Protein AF-A7I1R5-F1 (afdb_monomer_lite)

Structure (mmCIF, N/CA/C/O backbone):
data_AF-A7I1R5-F1
#
_entry.id   AF-A7I1R5-F1
#
loop_
_atom_site.group_PDB
_atom_site.id
_atom_site.type_symbol
_atom_site.label_atom_id
_atom_site.label_alt_id
_atom_site.label_comp_id
_atom_site.label_asym_id
_atom_site.label_entity_id
_atom_site.label_seq_id
_atom_site.pdbx_PDB_ins_code
_atom_site.Cartn_x
_atom_site.Cartn_y
_atom_site.Cartn_z
_atom_site.occupancy
_atom_site.B_iso_or_equiv
_atom_site.auth_seq_id
_atom_site.auth_comp_id
_atom_site.auth_asym_id
_atom_site.auth_atom_id
_atom_site.pdbx_PDB_model_num
ATOM 1 N N . MET A 1 1 ? 27.230 15.787 -25.185 1.00 30.83 1 MET A N 1
ATOM 2 C CA . MET A 1 1 ? 28.025 16.548 -24.200 1.00 30.83 1 MET A CA 1
ATOM 3 C C . MET A 1 1 ? 27.087 16.974 -23.086 1.00 30.83 1 MET A C 1
ATOM 5 O O . MET A 1 1 ? 26.040 17.536 -23.373 1.00 30.83 1 MET A O 1
ATOM 9 N N . VAL A 1 2 ? 27.438 16.571 -21.867 1.00 33.09 2 VAL A N 1
ATOM 10 C CA . VAL A 1 2 ? 26.752 16.767 -20.575 1.00 33.09 2 VAL A CA 1
ATOM 11 C C . VAL A 1 2 ? 26.495 18.274 -20.357 1.00 33.09 2 VAL A C 1
ATOM 13 O O . VAL A 1 2 ? 27.315 19.066 -20.815 1.00 33.09 2 VAL A O 1
ATOM 16 N N . ILE A 1 3 ? 25.383 18.725 -19.749 1.00 32.81 3 ILE A N 1
ATOM 17 C CA . ILE A 1 3 ? 25.363 19.222 -18.352 1.00 32.81 3 ILE A CA 1
ATOM 18 C C . ILE A 1 3 ? 23.961 19.737 -17.922 1.00 32.81 3 ILE A C 1
ATOM 20 O O . ILE A 1 3 ? 23.413 20.661 -18.510 1.00 32.81 3 ILE A O 1
ATOM 24 N N . ILE A 1 4 ? 23.476 19.131 -16.826 1.00 30.17 4 ILE A N 1
ATOM 25 C CA . ILE A 1 4 ? 22.860 19.715 -15.613 1.00 30.17 4 ILE A CA 1
ATOM 26 C C . ILE A 1 4 ? 21.403 20.233 -15.643 1.00 30.17 4 ILE A C 1
ATOM 28 O O . ILE A 1 4 ? 21.095 21.354 -16.033 1.00 30.17 4 ILE A O 1
ATOM 32 N N . ILE A 1 5 ? 20.534 19.393 -15.063 1.00 41.09 5 ILE A N 1
ATOM 33 C CA . ILE A 1 5 ? 19.677 19.644 -13.885 1.00 41.09 5 ILE A CA 1
ATOM 34 C C . ILE A 1 5 ? 19.159 21.086 -13.716 1.00 41.09 5 ILE A C 1
ATOM 36 O O . ILE A 1 5 ? 19.849 21.970 -13.211 1.00 41.09 5 ILE A O 1
ATOM 40 N N . LYS A 1 6 ? 17.853 21.264 -13.942 1.00 30.58 6 LYS A N 1
ATOM 41 C CA . LYS A 1 6 ? 17.041 22.212 -13.168 1.00 30.58 6 LYS A CA 1
ATOM 42 C C . LYS A 1 6 ? 15.898 21.467 -12.487 1.00 30.58 6 LYS A C 1
ATOM 44 O O . LYS A 1 6 ? 14.926 21.054 -13.111 1.00 30.58 6 LYS A O 1
ATOM 49 N N . PHE A 1 7 ? 16.073 21.304 -11.182 1.00 38.50 7 PHE A N 1
ATOM 50 C CA . PHE A 1 7 ? 15.057 20.940 -10.206 1.00 38.50 7 PHE A CA 1
ATOM 51 C C . PHE A 1 7 ? 13.872 21.931 -10.220 1.00 38.50 7 PHE A C 1
ATOM 53 O O . PHE A 1 7 ? 14.053 23.124 -10.450 1.00 38.50 7 PHE A O 1
ATOM 60 N N . PHE A 1 8 ? 12.692 21.415 -9.855 1.00 46.53 8 PHE A N 1
ATOM 61 C CA . PHE A 1 8 ? 11.503 22.129 -9.358 1.00 46.53 8 PHE A CA 1
ATOM 62 C C . PHE A 1 8 ? 10.766 23.118 -10.285 1.00 46.53 8 PHE A C 1
ATOM 64 O O . PHE A 1 8 ? 11.093 24.299 -10.350 1.00 46.53 8 PHE A O 1
ATOM 71 N N . LYS A 1 9 ? 9.609 22.683 -10.815 1.00 35.28 9 LYS A N 1
ATOM 72 C CA . LYS A 1 9 ? 8.301 23.335 -10.566 1.00 35.28 9 LYS A CA 1
ATOM 73 C C . LYS A 1 9 ? 7.141 22.557 -11.212 1.00 35.28 9 LYS A C 1
ATOM 75 O O . LYS A 1 9 ? 7.091 22.405 -12.422 1.00 35.28 9 LYS A O 1
ATOM 80 N N . LYS A 1 10 ? 6.212 22.113 -10.356 1.00 40.19 10 LYS A N 1
ATOM 81 C CA . LYS A 1 10 ? 4.745 22.218 -10.493 1.00 40.19 10 LYS A CA 1
ATOM 82 C C . LYS A 1 10 ? 4.154 21.885 -11.882 1.00 40.19 10 LYS A C 1
ATOM 84 O O . LYS A 1 10 ? 4.150 22.743 -12.752 1.00 40.19 10 LYS A O 1
ATOM 89 N N . GLY A 1 11 ? 3.580 20.682 -12.041 1.00 36.97 11 GLY A N 1
ATOM 90 C CA . GLY A 1 11 ? 2.575 20.424 -13.095 1.00 36.97 11 GLY A CA 1
ATOM 91 C C . GLY A 1 11 ? 2.621 19.092 -13.862 1.00 36.97 11 GLY A C 1
ATOM 92 O O . GLY A 1 11 ? 1.673 18.805 -14.571 1.00 36.97 11 GLY A O 1
ATOM 93 N N . ARG A 1 12 ? 3.659 18.252 -13.727 1.00 36.28 12 ARG A N 1
ATOM 94 C CA . ARG A 1 12 ? 3.909 17.128 -14.666 1.00 36.28 12 ARG A CA 1
ATOM 95 C C . ARG A 1 12 ? 3.345 15.739 -14.318 1.00 36.28 12 ARG A C 1
ATOM 97 O O . ARG A 1 12 ? 3.674 14.790 -15.015 1.00 36.28 12 ARG A O 1
ATOM 104 N N . LYS A 1 13 ? 2.537 15.558 -13.266 1.00 40.69 13 LYS A N 1
ATOM 105 C CA . LYS A 1 13 ? 2.045 14.197 -12.941 1.00 40.69 13 LYS A CA 1
ATOM 106 C C . LYS A 1 13 ? 1.060 13.644 -13.985 1.00 40.69 13 LYS A C 1
ATOM 108 O O . LYS A 1 13 ? 1.050 12.444 -14.204 1.00 40.69 13 LYS A O 1
ATOM 113 N N . VAL A 1 14 ? 0.269 14.502 -14.629 1.00 41.94 14 VAL A N 1
ATOM 114 C CA . VAL A 1 14 ? -0.877 14.076 -15.454 1.00 41.94 14 VAL A CA 1
ATOM 115 C C . VAL A 1 14 ? -0.476 13.650 -16.876 1.00 41.94 14 VAL A C 1
ATOM 117 O O . VAL A 1 14 ? -1.140 12.812 -17.463 1.00 41.94 14 VAL A O 1
ATOM 120 N N . GLU A 1 15 ? 0.631 14.156 -17.426 1.00 43.25 15 GLU A N 1
ATOM 121 C CA . GLU A 1 15 ? 0.966 13.952 -18.851 1.00 43.25 15 GLU A CA 1
ATOM 122 C C . GLU A 1 15 ? 1.729 12.649 -19.169 1.00 43.25 15 GLU A C 1
ATOM 124 O O . GLU A 1 15 ? 1.901 12.324 -20.337 1.00 43.25 15 GLU A O 1
ATOM 129 N 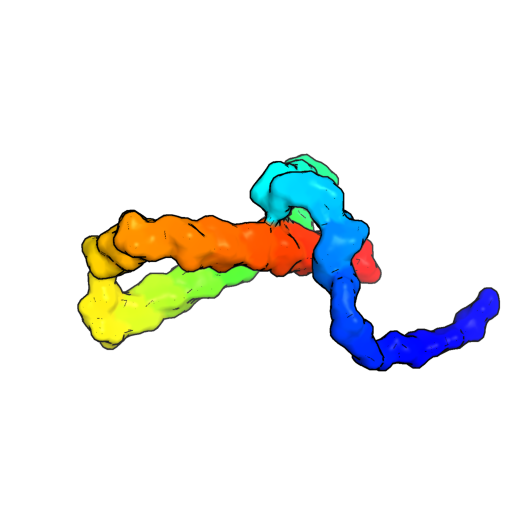N . ILE A 1 16 ? 2.195 11.887 -18.168 1.00 52.22 16 ILE A N 1
ATOM 130 C CA . ILE A 1 16 ? 2.936 10.620 -18.392 1.00 52.22 16 ILE A CA 1
ATOM 131 C C . ILE A 1 16 ? 1.991 9.400 -18.375 1.00 52.22 16 ILE A C 1
ATOM 133 O O . ILE A 1 16 ? 2.361 8.305 -18.794 1.00 52.22 16 ILE A O 1
ATOM 137 N N . PHE A 1 17 ? 0.751 9.585 -17.921 1.00 55.81 17 PHE A N 1
ATOM 138 C CA . PHE A 1 17 ? -0.221 8.516 -17.710 1.00 55.81 17 PHE A CA 1
ATOM 139 C C . PHE A 1 17 ? -1.462 8.750 -18.573 1.00 55.81 17 PHE A C 1
ATOM 141 O O . PHE A 1 17 ? -2.491 9.217 -18.093 1.00 55.81 17 PHE A O 1
ATOM 148 N N . GLU A 1 18 ? -1.378 8.437 -19.865 1.00 62.53 18 GLU A N 1
ATOM 149 C CA . GLU A 1 18 ? -2.583 8.276 -20.683 1.00 62.53 18 GLU A CA 1
ATOM 150 C C . GLU A 1 18 ? -3.258 6.939 -20.314 1.00 62.53 18 GLU A C 1
ATOM 152 O O . GLU A 1 18 ? -2.650 5.877 -20.445 1.00 62.53 18 GLU A O 1
ATOM 157 N N . GLY A 1 19 ? -4.506 6.981 -19.829 1.00 71.25 19 GLY A N 1
ATOM 158 C CA . GLY A 1 19 ? -5.303 5.794 -19.474 1.00 71.25 19 GLY A CA 1
ATOM 159 C C . GLY A 1 19 ? -5.641 5.667 -17.983 1.00 71.25 19 GLY A C 1
ATOM 160 O O . GLY A 1 19 ? -5.317 6.535 -17.176 1.00 71.25 19 GLY A O 1
ATOM 161 N N . ASN A 1 20 ? -6.338 4.588 -17.610 1.00 88.25 20 ASN A N 1
ATOM 162 C CA . ASN A 1 20 ? -6.694 4.313 -16.215 1.00 88.25 20 ASN A CA 1
ATOM 163 C C . ASN A 1 20 ? -5.424 3.946 -15.408 1.00 88.25 20 ASN A C 1
ATOM 165 O O . ASN A 1 20 ? -4.732 2.994 -15.785 1.00 88.25 20 ASN A O 1
ATOM 169 N N . PRO A 1 21 ? -5.114 4.643 -14.293 1.00 92.88 21 PRO A N 1
ATOM 170 C CA . PRO A 1 21 ? -3.941 4.359 -13.464 1.00 92.88 21 PRO A CA 1
ATOM 171 C C . PRO A 1 21 ? -3.829 2.906 -13.001 1.00 92.88 21 PRO A C 1
ATOM 173 O O . PRO A 1 21 ? -2.729 2.355 -12.971 1.00 92.88 21 PRO A O 1
ATOM 176 N N . LYS A 1 22 ? -4.962 2.272 -12.682 1.00 94.12 22 LYS A N 1
ATOM 177 C CA . LYS A 1 22 ? -5.021 0.867 -12.271 1.00 94.12 22 LYS A CA 1
ATOM 178 C C . LYS A 1 22 ? -4.511 -0.051 -13.374 1.00 94.12 22 LYS A C 1
ATOM 180 O O . LYS A 1 22 ? -3.654 -0.896 -13.128 1.00 94.12 22 LYS A O 1
ATOM 185 N N . ASP A 1 23 ? -5.027 0.129 -14.586 1.00 94.12 23 ASP A N 1
ATOM 186 C CA . ASP A 1 23 ? -4.661 -0.704 -15.730 1.00 94.12 23 ASP A CA 1
ATOM 187 C C . ASP A 1 23 ? -3.173 -0.544 -16.036 1.00 94.12 23 ASP A C 1
ATOM 189 O O . ASP A 1 23 ? -2.472 -1.533 -16.259 1.00 94.12 23 ASP A O 1
ATOM 193 N N . LYS A 1 24 ? -2.661 0.692 -15.952 1.00 90.62 24 LYS A N 1
ATOM 194 C CA . LYS A 1 24 ? -1.243 0.955 -16.189 1.00 90.62 24 LYS A CA 1
ATOM 195 C C . LYS A 1 24 ? -0.336 0.341 -15.125 1.00 90.62 24 LYS A C 1
ATOM 197 O O . LYS A 1 24 ? 0.724 -0.188 -15.454 1.00 90.62 24 LYS A O 1
ATOM 202 N N . PHE A 1 25 ? -0.755 0.392 -13.866 1.00 94.50 25 PHE A N 1
ATOM 203 C CA . PHE A 1 25 ? -0.037 -0.242 -12.768 1.00 94.50 25 PHE A CA 1
ATOM 204 C C . PHE A 1 25 ? 0.084 -1.757 -12.967 1.00 94.50 25 PHE A C 1
ATOM 206 O O . PHE A 1 25 ? 1.187 -2.297 -12.870 1.00 94.50 25 PHE A O 1
ATOM 213 N N . PHE A 1 26 ? -1.015 -2.440 -13.301 1.00 94.62 26 PHE A N 1
ATOM 214 C CA . PHE A 1 26 ? -0.974 -3.884 -13.540 1.00 94.62 26 PHE A CA 1
ATOM 215 C C . PHE A 1 26 ? -0.155 -4.243 -14.781 1.00 94.62 26 PHE A C 1
ATOM 217 O O . PHE A 1 26 ? 0.649 -5.171 -14.717 1.00 94.62 26 PHE A O 1
ATOM 224 N N . ASP A 1 27 ? -0.284 -3.481 -15.870 1.00 93.44 27 ASP A N 1
ATOM 225 C CA . ASP A 1 27 ? 0.575 -3.618 -17.052 1.00 93.44 27 ASP A CA 1
ATOM 226 C C . ASP A 1 27 ? 2.065 -3.565 -16.671 1.00 93.44 27 ASP A C 1
ATOM 228 O O . ASP A 1 27 ? 2.851 -4.416 -17.078 1.00 93.44 27 ASP A O 1
ATOM 232 N N . ILE A 1 28 ? 2.460 -2.623 -15.815 1.00 91.75 28 ILE A N 1
ATOM 233 C CA . ILE A 1 28 ? 3.856 -2.485 -15.389 1.00 91.75 28 ILE A CA 1
ATOM 234 C C . ILE A 1 28 ? 4.293 -3.619 -14.468 1.00 91.75 28 ILE A C 1
ATOM 236 O O . ILE A 1 28 ? 5.382 -4.151 -14.669 1.00 91.75 28 ILE A O 1
ATOM 240 N N . ILE A 1 29 ? 3.466 -4.03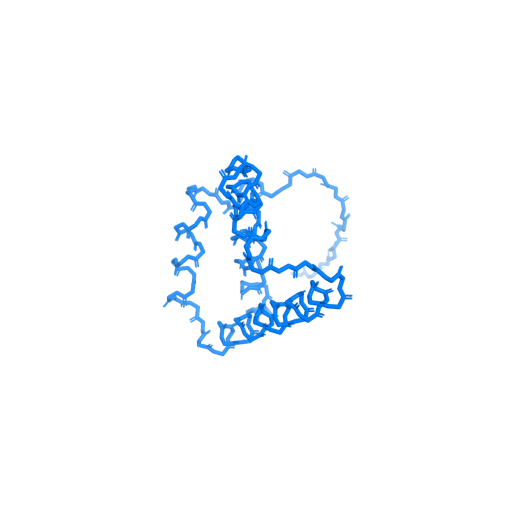7 -13.507 1.00 93.62 29 ILE A N 1
ATOM 241 C CA . ILE A 1 29 ? 3.793 -5.179 -12.639 1.00 93.62 29 ILE A CA 1
ATOM 242 C C . ILE A 1 29 ? 4.057 -6.450 -13.449 1.00 93.62 29 ILE A C 1
ATOM 244 O O . ILE A 1 29 ? 4.960 -7.211 -13.109 1.00 93.62 29 ILE A O 1
ATOM 248 N N . PHE A 1 30 ? 3.298 -6.690 -14.520 1.00 93.06 30 PHE A N 1
ATOM 249 C CA . PHE A 1 30 ? 3.459 -7.906 -15.317 1.00 93.06 30 PHE A CA 1
ATOM 250 C C . PHE A 1 30 ? 4.662 -7.875 -16.269 1.00 93.06 30 PHE A C 1
ATOM 252 O O . PHE A 1 30 ? 5.127 -8.942 -16.673 1.00 93.06 30 PHE A O 1
ATOM 259 N N . HIS A 1 31 ? 5.178 -6.692 -16.614 1.00 92.94 31 HIS A N 1
ATOM 260 C CA . HIS A 1 31 ? 6.253 -6.541 -17.603 1.00 92.94 31 HIS A CA 1
ATOM 261 C C . HIS A 1 31 ? 7.587 -6.035 -17.030 1.00 92.94 31 HIS A C 1
ATOM 263 O O . HIS A 1 31 ? 8.620 -6.173 -17.690 1.00 92.94 31 HIS A O 1
ATOM 269 N N . ALA A 1 32 ? 7.600 -5.450 -15.831 1.00 92.31 32 ALA A N 1
ATOM 270 C CA . ALA A 1 32 ? 8.824 -5.028 -15.158 1.00 92.31 32 ALA A CA 1
ATOM 271 C C . ALA A 1 32 ? 9.667 -6.230 -14.695 1.00 92.31 32 ALA A C 1
ATOM 273 O O . ALA A 1 32 ? 9.219 -7.378 -14.672 1.00 92.31 32 ALA A O 1
ATOM 274 N N . SER A 1 33 ? 10.923 -5.974 -14.317 1.00 93.69 33 SER A N 1
ATOM 275 C CA . SER A 1 33 ? 11.781 -7.044 -13.812 1.00 93.69 33 SER A CA 1
ATOM 276 C C . SER A 1 33 ? 11.235 -7.588 -12.489 1.00 93.69 33 SER A C 1
ATOM 278 O O . SER A 1 33 ? 10.797 -6.837 -11.615 1.00 93.69 33 SER A O 1
ATOM 280 N N . LYS A 1 34 ? 11.297 -8.914 -12.330 1.00 94.75 34 LYS A N 1
ATOM 281 C CA . LYS A 1 34 ? 10.782 -9.612 -11.147 1.00 94.75 34 LYS A CA 1
ATOM 282 C C . LYS A 1 34 ? 11.304 -9.004 -9.840 1.00 94.75 34 LYS A C 1
ATOM 284 O O . LYS A 1 34 ? 10.518 -8.755 -8.940 1.00 94.75 34 LYS A O 1
ATOM 289 N N . THR A 1 35 ? 12.601 -8.708 -9.766 1.00 94.62 35 THR A N 1
ATOM 290 C CA . THR A 1 35 ? 13.231 -8.135 -8.568 1.00 94.62 35 THR A CA 1
ATOM 291 C C . THR A 1 35 ? 12.695 -6.745 -8.222 1.00 94.62 35 THR A C 1
ATOM 293 O O . THR A 1 35 ? 12.499 -6.447 -7.050 1.00 94.62 35 THR A O 1
ATOM 296 N N . LEU A 1 36 ? 12.426 -5.891 -9.216 1.00 93.19 36 LEU A N 1
ATOM 297 C CA . LEU A 1 36 ? 11.862 -4.560 -8.962 1.00 93.19 36 LEU A CA 1
ATOM 298 C C . LEU A 1 36 ? 10.435 -4.646 -8.429 1.00 93.19 36 LEU A C 1
ATOM 300 O O . LEU A 1 36 ? 10.075 -3.920 -7.504 1.00 93.19 36 LEU A O 1
ATOM 304 N N . VAL A 1 37 ? 9.647 -5.565 -8.986 1.00 94.38 37 VAL A N 1
ATOM 305 C CA . VAL A 1 37 ? 8.291 -5.838 -8.511 1.00 94.38 37 VAL A CA 1
ATOM 306 C C . VAL A 1 37 ? 8.328 -6.412 -7.096 1.00 94.38 37 VAL A C 1
ATOM 308 O O . VAL A 1 37 ? 7.612 -5.916 -6.235 1.00 94.38 37 VAL A O 1
ATOM 311 N N . GLU A 1 38 ? 9.180 -7.404 -6.827 1.00 96.19 38 GLU A N 1
ATOM 312 C CA . GLU A 1 38 ? 9.334 -8.001 -5.492 1.00 96.19 38 GLU A CA 1
ATOM 313 C C . GLU A 1 38 ? 9.683 -6.944 -4.440 1.00 96.19 38 GLU A C 1
ATOM 315 O O . GLU A 1 38 ? 8.994 -6.862 -3.426 1.00 96.19 38 GLU A O 1
ATOM 320 N N . ASN A 1 39 ? 10.665 -6.082 -4.714 1.00 94.94 39 ASN A N 1
ATOM 321 C CA . ASN A 1 39 ? 11.069 -5.021 -3.790 1.00 94.94 39 ASN A CA 1
ATOM 322 C C . ASN A 1 39 ? 9.927 -4.034 -3.494 1.00 94.94 39 ASN A C 1
ATOM 324 O O . ASN A 1 39 ? 9.715 -3.657 -2.340 1.00 94.94 39 ASN A O 1
ATOM 328 N N . GLU A 1 40 ? 9.185 -3.600 -4.519 1.00 94.38 40 GLU A N 1
ATOM 329 C CA . GLU A 1 40 ? 8.092 -2.642 -4.320 1.00 94.38 40 GLU A CA 1
ATOM 330 C C . GLU A 1 40 ? 6.901 -3.277 -3.587 1.00 94.38 40 GLU A C 1
ATOM 332 O O . GLU A 1 40 ? 6.301 -2.645 -2.714 1.00 94.38 40 GLU A O 1
ATOM 337 N N . ILE A 1 41 ? 6.578 -4.538 -3.890 1.00 95.69 41 ILE A N 1
ATOM 338 C CA . ILE A 1 41 ? 5.520 -5.275 -3.193 1.00 95.69 41 ILE A CA 1
ATOM 339 C C . ILE A 1 41 ? 5.911 -5.545 -1.737 1.00 95.69 41 ILE A C 1
ATOM 341 O O . ILE A 1 41 ? 5.079 -5.360 -0.850 1.00 95.69 41 ILE A O 1
ATOM 345 N N . GLU A 1 42 ? 7.162 -5.911 -1.455 1.00 97.50 42 GLU A N 1
ATOM 346 C CA . GLU A 1 42 ? 7.643 -6.093 -0.081 1.00 97.50 42 GLU A CA 1
ATOM 347 C C . GLU A 1 42 ? 7.563 -4.781 0.713 1.00 97.50 42 GLU A C 1
ATOM 349 O O . GLU A 1 42 ? 7.072 -4.766 1.844 1.00 97.50 42 GLU A O 1
ATOM 354 N N . ASN A 1 43 ? 7.937 -3.653 0.103 1.00 95.69 43 ASN A N 1
ATOM 355 C CA . ASN A 1 43 ? 7.782 -2.330 0.710 1.00 95.69 43 ASN A CA 1
ATOM 356 C C . ASN A 1 43 ? 6.307 -1.978 0.989 1.00 95.69 43 ASN A C 1
ATOM 358 O O . ASN A 1 43 ? 5.976 -1.470 2.066 1.00 95.69 43 ASN A O 1
ATOM 362 N N . LEU A 1 44 ? 5.402 -2.274 0.050 1.00 96.12 44 LEU A N 1
ATOM 363 C CA . LEU A 1 44 ? 3.963 -2.082 0.241 1.00 96.12 44 LEU A CA 1
ATOM 364 C C . LEU A 1 44 ? 3.431 -2.923 1.412 1.00 96.12 44 LEU A C 1
ATOM 366 O O . LEU A 1 44 ? 2.706 -2.393 2.256 1.00 96.12 44 LEU A O 1
ATOM 370 N N . LEU A 1 45 ? 3.825 -4.197 1.495 1.00 97.62 45 LEU A N 1
ATOM 371 C CA . LEU A 1 45 ? 3.413 -5.113 2.561 1.00 97.62 45 LEU A CA 1
ATOM 372 C C . LEU A 1 45 ? 3.963 -4.693 3.927 1.00 97.62 45 LEU A C 1
ATOM 374 O O . LEU A 1 45 ? 3.214 -4.675 4.900 1.00 97.62 45 LEU A O 1
ATOM 378 N N . MET A 1 46 ? 5.231 -4.281 4.012 1.00 98.00 46 MET A N 1
ATOM 379 C CA . MET A 1 46 ? 5.806 -3.762 5.260 1.00 98.00 46 MET A CA 1
ATOM 380 C C . MET A 1 46 ? 5.025 -2.552 5.782 1.00 98.00 46 MET A C 1
ATOM 382 O O . MET A 1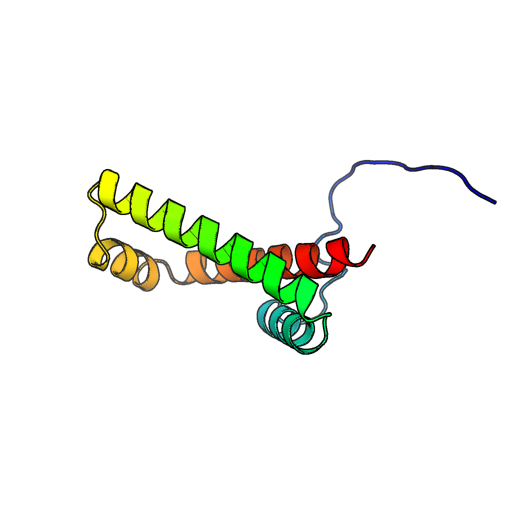 46 ? 4.759 -2.453 6.982 1.00 98.00 46 MET A O 1
ATOM 386 N N . ARG A 1 47 ? 4.622 -1.638 4.888 1.00 97.19 47 ARG A N 1
ATOM 387 C CA . ARG A 1 47 ? 3.788 -0.486 5.257 1.00 97.19 47 ARG A CA 1
ATOM 388 C C . ARG A 1 47 ? 2.389 -0.914 5.700 1.00 97.19 47 ARG A C 1
ATOM 390 O O . ARG A 1 47 ? 1.900 -0.348 6.672 1.00 97.19 47 ARG A O 1
ATOM 397 N N . ALA A 1 48 ? 1.772 -1.888 5.031 1.00 96.38 48 ALA A N 1
ATOM 398 C CA . ALA A 1 48 ? 0.465 -2.423 5.418 1.00 96.38 48 ALA A CA 1
ATOM 399 C C . ALA A 1 48 ? 0.507 -3.027 6.831 1.00 96.38 48 ALA A C 1
ATOM 401 O O . ALA A 1 48 ? -0.210 -2.557 7.708 1.00 96.38 48 ALA A O 1
ATOM 402 N N . VAL A 1 49 ? 1.454 -3.934 7.094 1.00 97.44 49 VAL A N 1
ATOM 403 C CA . VAL A 1 49 ? 1.638 -4.558 8.416 1.00 97.44 49 VAL A CA 1
ATOM 404 C C . VAL A 1 49 ? 1.898 -3.511 9.503 1.00 97.44 49 VAL A C 1
ATOM 406 O O . VAL A 1 49 ? 1.364 -3.605 10.610 1.00 97.44 49 VAL A O 1
ATOM 409 N N . ALA A 1 50 ? 2.706 -2.486 9.213 1.00 98.00 50 ALA A N 1
ATOM 410 C CA . ALA A 1 50 ? 2.950 -1.404 10.163 1.00 98.00 50 ALA A CA 1
ATOM 411 C C . ALA A 1 50 ? 1.671 -0.610 10.481 1.00 98.00 50 ALA A C 1
ATOM 413 O O . ALA A 1 50 ? 1.452 -0.266 11.642 1.00 98.00 50 ALA A O 1
ATOM 414 N N . LEU A 1 51 ? 0.837 -0.326 9.476 1.00 96.81 51 LEU A N 1
ATOM 415 C CA . LEU A 1 51 ? -0.435 0.375 9.656 1.00 96.81 51 LEU A CA 1
ATOM 416 C C . LEU A 1 51 ? -1.439 -0.471 10.444 1.00 96.81 51 LEU A C 1
ATOM 418 O O . LEU A 1 51 ? -2.007 0.049 11.396 1.00 96.81 51 LEU A O 1
ATOM 422 N N . GLU A 1 52 ? -1.576 -1.760 10.130 1.00 95.19 52 GLU A N 1
ATOM 423 C CA . GLU A 1 52 ? -2.423 -2.708 10.873 1.00 95.19 52 GLU A CA 1
ATOM 424 C C . GLU A 1 52 ? -2.051 -2.718 12.364 1.00 95.19 52 GLU A C 1
ATOM 426 O O . GLU A 1 52 ? -2.886 -2.467 13.230 1.00 95.19 52 GLU A O 1
ATOM 431 N N . ASN A 1 53 ? -0.758 -2.856 12.676 1.00 96.44 53 ASN A N 1
ATOM 432 C CA . ASN A 1 53 ? -0.271 -2.834 14.059 1.00 96.44 53 ASN A CA 1
ATOM 433 C C . ASN A 1 53 ? -0.510 -1.485 14.765 1.00 96.44 53 ASN A C 1
ATOM 435 O O . ASN A 1 53 ? -0.667 -1.437 15.988 1.00 96.44 53 ASN A O 1
ATOM 439 N N . LEU A 1 54 ? -0.462 -0.367 14.034 1.00 97.69 54 LEU A N 1
ATOM 440 C CA . LEU A 1 54 ? -0.752 0.956 14.592 1.00 97.69 54 LEU A CA 1
ATOM 441 C C . LEU A 1 54 ? -2.253 1.149 14.834 1.00 97.69 54 LEU A C 1
ATOM 443 O O . LEU A 1 54 ? -2.612 1.722 15.862 1.00 97.69 54 LEU A O 1
ATOM 447 N N . CYS A 1 55 ? -3.105 0.648 13.940 1.00 96.56 55 CYS A N 1
ATOM 448 C CA . CYS A 1 55 ? -4.558 0.628 14.096 1.00 96.56 55 CYS A CA 1
ATOM 449 C C . CYS A 1 55 ? -4.969 -0.204 15.314 1.00 96.56 55 CYS A C 1
ATOM 451 O O . CYS A 1 55 ? -5.661 0.318 16.188 1.00 96.56 55 CYS A O 1
ATOM 453 N N . GLU A 1 56 ? -4.440 -1.423 15.455 1.00 93.75 56 GLU A N 1
ATOM 454 C CA . GLU A 1 56 ? -4.691 -2.272 16.627 1.00 93.75 56 GLU A CA 1
ATOM 455 C C . GLU A 1 56 ? -4.296 -1.569 17.935 1.00 93.75 56 GLU A C 1
ATOM 457 O O . GLU A 1 56 ? -5.059 -1.547 18.901 1.00 93.75 56 GLU A O 1
ATOM 462 N N . LYS A 1 57 ? -3.122 -0.922 17.968 1.00 96.69 57 LYS A N 1
ATOM 463 C CA . LYS A 1 57 ? -2.670 -0.135 19.132 1.00 96.69 57 LYS A CA 1
ATOM 464 C C . LYS A 1 57 ? -3.555 1.075 19.421 1.00 96.69 57 LYS A C 1
ATOM 466 O O . LYS A 1 57 ? -3.626 1.503 20.572 1.00 96.69 57 LYS A O 1
ATOM 471 N N . ALA A 1 58 ? -4.181 1.639 18.394 1.00 97.31 58 ALA A N 1
ATOM 472 C CA . ALA A 1 58 ? -5.139 2.730 18.518 1.00 97.31 58 ALA A CA 1
ATOM 473 C C . ALA A 1 58 ? -6.550 2.245 18.901 1.00 97.31 58 ALA A C 1
ATOM 475 O O . ALA A 1 58 ? -7.413 3.079 19.164 1.00 97.31 58 ALA A O 1
ATOM 476 N N . GLY A 1 59 ? -6.778 0.928 18.972 1.00 96.69 59 GLY A N 1
ATOM 477 C CA . GLY A 1 59 ? -8.088 0.339 19.245 1.00 96.69 59 GLY A CA 1
ATOM 478 C C . GLY A 1 59 ? -9.042 0.370 18.049 1.00 96.69 59 GLY A C 1
ATOM 479 O O . GLY A 1 59 ? -10.240 0.205 18.251 1.00 96.69 59 GLY A O 1
ATOM 480 N N . ILE A 1 60 ? -8.519 0.591 16.839 1.00 97.00 60 ILE A N 1
ATOM 481 C CA . ILE A 1 60 ? -9.273 0.531 15.585 1.00 97.00 60 ILE A CA 1
ATOM 482 C C . ILE A 1 60 ? -9.269 -0.925 15.128 1.00 97.00 60 ILE A C 1
ATOM 484 O O . ILE A 1 60 ? -8.198 -1.504 14.930 1.00 97.00 60 ILE A O 1
ATOM 488 N N . ASP A 1 61 ? -10.453 -1.508 14.972 1.00 92.31 61 ASP A N 1
ATOM 489 C CA . ASP A 1 61 ? -10.607 -2.885 14.509 1.00 92.31 61 ASP A CA 1
ATOM 490 C C . ASP A 1 61 ? -10.894 -2.975 12.999 1.00 92.31 61 ASP A C 1
ATOM 492 O O . ASP A 1 61 ? -11.166 -1.987 12.313 1.00 92.31 61 ASP A O 1
ATOM 496 N N . GLU A 1 62 ? -10.843 -4.198 12.470 1.00 90.12 62 GLU A N 1
ATOM 497 C CA . GLU A 1 62 ? -11.133 -4.492 11.061 1.00 90.12 62 GLU A CA 1
ATOM 498 C C . GLU A 1 62 ? -12.548 -4.079 10.628 1.00 90.12 62 GLU A C 1
ATOM 500 O O . GLU A 1 62 ? -12.776 -3.762 9.460 1.00 90.12 62 GLU A O 1
ATOM 505 N N . THR A 1 63 ? -13.514 -4.054 11.553 1.00 95.25 63 THR A N 1
ATOM 506 C CA . THR A 1 63 ? -14.887 -3.639 11.236 1.00 95.25 63 THR A CA 1
ATOM 507 C C . THR A 1 63 ? -14.930 -2.145 10.949 1.00 95.25 63 THR A C 1
ATOM 509 O O . THR A 1 63 ? -15.582 -1.720 9.995 1.00 95.25 63 THR A O 1
ATOM 512 N N . GLU A 1 64 ? -14.215 -1.342 11.735 1.00 95.81 64 GLU A N 1
ATOM 513 C CA . GLU A 1 64 ? -14.102 0.099 11.518 1.00 95.81 64 GLU A CA 1
ATOM 514 C C . GLU A 1 64 ? -13.372 0.422 10.205 1.00 95.81 64 GLU A C 1
ATOM 516 O O . GLU A 1 64 ? -13.837 1.271 9.440 1.00 95.81 64 GLU A O 1
ATOM 521 N N . ILE A 1 65 ? -12.304 -0.315 9.880 1.00 95.12 65 ILE A N 1
ATOM 522 C CA . ILE A 1 65 ? -11.606 -0.198 8.587 1.00 95.12 65 ILE A CA 1
ATOM 523 C C . ILE A 1 65 ? -12.555 -0.531 7.428 1.00 95.12 65 ILE A C 1
ATOM 525 O O . ILE A 1 65 ? -12.646 0.224 6.456 1.00 95.12 65 ILE A O 1
ATOM 529 N N . PHE A 1 66 ? -13.291 -1.640 7.527 1.00 95.62 66 PHE A N 1
ATOM 530 C CA . PHE A 1 66 ? -14.250 -2.044 6.500 1.00 95.62 66 PHE A CA 1
ATOM 531 C C . PHE A 1 66 ? -15.357 -1.001 6.306 1.00 95.62 66 PHE A C 1
ATOM 533 O O . PHE A 1 66 ? -15.653 -0.619 5.170 1.00 95.62 66 PHE A O 1
ATOM 540 N N . ASN A 1 67 ? -15.933 -0.502 7.401 1.00 97.19 67 ASN A N 1
ATOM 541 C CA . ASN A 1 67 ? -16.960 0.536 7.348 1.00 97.19 67 ASN A CA 1
ATOM 542 C C . ASN A 1 67 ? -16.415 1.806 6.693 1.00 97.19 67 ASN A C 1
ATOM 544 O O . ASN A 1 67 ? -17.068 2.354 5.807 1.00 97.19 67 ASN A O 1
ATOM 548 N N . PHE A 1 68 ? -15.186 2.215 7.027 1.00 96.12 68 PHE A N 1
ATOM 549 C CA . PHE A 1 68 ? -14.545 3.362 6.390 1.00 96.12 68 PHE A CA 1
ATOM 550 C C . PHE A 1 68 ? -14.455 3.196 4.866 1.00 96.12 68 PHE A C 1
ATOM 552 O O . PHE A 1 68 ? -14.785 4.127 4.132 1.00 96.12 68 PHE A O 1
ATOM 559 N N . ILE A 1 69 ? -14.066 2.015 4.375 1.00 96.50 69 ILE A N 1
ATOM 560 C CA . ILE A 1 69 ? -13.972 1.736 2.933 1.00 96.50 69 ILE A CA 1
ATOM 561 C C . ILE A 1 69 ? -15.343 1.854 2.252 1.00 96.50 69 ILE A C 1
ATOM 563 O O . ILE A 1 69 ? -15.446 2.451 1.180 1.00 96.50 69 ILE A O 1
ATOM 567 N N . VAL A 1 70 ? -16.388 1.289 2.862 1.00 96.94 70 VAL A N 1
ATOM 568 C CA . VAL A 1 70 ? -17.749 1.273 2.298 1.00 96.94 70 VAL A CA 1
ATOM 569 C C . VAL A 1 70 ? -18.393 2.659 2.322 1.00 96.94 70 VAL A C 1
ATOM 571 O O . VAL A 1 70 ? -19.084 3.031 1.375 1.00 96.94 70 VAL A O 1
ATOM 574 N N . GLU A 1 71 ? -18.171 3.425 3.387 1.00 98.06 71 GLU A N 1
ATOM 575 C CA . GLU A 1 71 ? -18.776 4.746 3.579 1.00 98.06 71 GLU A CA 1
ATOM 576 C C . GLU A 1 71 ? -18.075 5.849 2.777 1.00 98.06 71 GLU A C 1
ATOM 578 O O . GLU A 1 71 ? -18.677 6.892 2.520 1.00 98.06 71 GLU A O 1
ATOM 583 N N . ASN A 1 72 ? -16.827 5.629 2.345 1.00 97.38 72 ASN A N 1
ATOM 584 C CA . ASN A 1 72 ? -16.000 6.649 1.696 1.00 97.38 7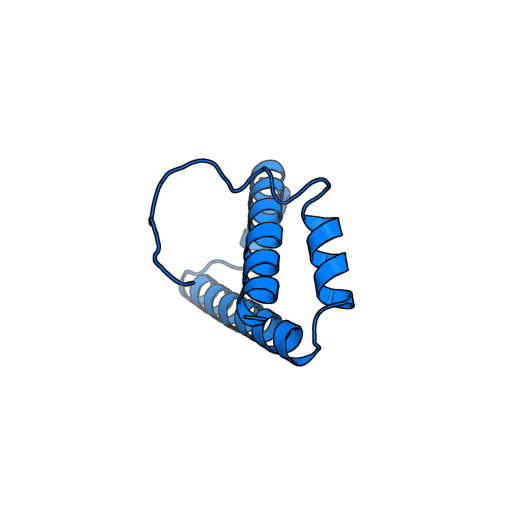2 ASN A CA 1
ATOM 585 C C . ASN A 1 72 ? -15.495 6.234 0.295 1.00 97.38 72 ASN A C 1
ATOM 587 O O . ASN A 1 72 ? -14.300 6.378 0.014 1.00 97.38 72 ASN A O 1
ATOM 591 N N . PRO A 1 73 ? -16.360 5.755 -0.623 1.00 94.19 73 PRO A N 1
ATOM 592 C CA . PRO A 1 73 ? -15.929 5.177 -1.897 1.00 94.19 73 PRO A CA 1
ATOM 593 C C . PRO A 1 73 ? -15.148 6.163 -2.777 1.00 94.19 73 PRO A C 1
ATOM 595 O O . PRO A 1 73 ? -14.121 5.784 -3.331 1.00 94.19 73 PRO A O 1
ATOM 598 N N . ASP A 1 74 ? -15.558 7.434 -2.845 1.00 95.31 74 ASP A N 1
ATOM 599 C CA . ASP A 1 74 ? -14.872 8.452 -3.656 1.00 95.31 74 ASP A CA 1
ATOM 600 C C . ASP A 1 74 ? -13.468 8.768 -3.117 1.00 95.31 74 ASP A C 1
ATOM 602 O O . ASP A 1 74 ? -12.516 8.977 -3.873 1.00 95.31 74 ASP A O 1
ATOM 606 N N . ILE A 1 75 ? -13.321 8.809 -1.788 1.00 95.12 75 ILE A N 1
ATOM 607 C CA . ILE A 1 75 ? -12.021 9.016 -1.136 1.00 95.12 75 ILE A CA 1
ATOM 608 C C . ILE A 1 75 ? -11.122 7.817 -1.433 1.00 95.12 75 ILE A C 1
ATOM 610 O O . ILE A 1 75 ? -9.963 8.004 -1.809 1.00 95.12 75 ILE A O 1
ATOM 614 N N . MET A 1 76 ? -11.663 6.602 -1.316 1.00 96.19 76 MET A N 1
ATOM 615 C CA . MET A 1 76 ? -10.931 5.371 -1.597 1.00 96.19 76 MET A CA 1
ATOM 616 C C . MET A 1 76 ? -10.513 5.274 -3.063 1.00 96.19 76 MET A C 1
ATOM 618 O O . MET A 1 76 ? -9.361 4.945 -3.335 1.00 96.19 76 MET A O 1
ATOM 622 N N . GLU A 1 77 ? -11.395 5.594 -4.008 1.00 93.38 77 GLU A N 1
ATOM 623 C CA . GLU A 1 77 ? -11.083 5.567 -5.438 1.00 93.38 77 GLU A CA 1
ATOM 624 C C . GLU A 1 77 ? -9.950 6.542 -5.784 1.00 93.38 77 GLU A C 1
ATOM 626 O O . GLU A 1 77 ? -8.966 6.154 -6.419 1.00 93.38 77 GLU A O 1
ATOM 631 N N . ASN A 1 78 ? -10.038 7.789 -5.315 1.00 93.50 78 ASN A N 1
ATOM 632 C CA . ASN A 1 78 ? -9.005 8.793 -5.570 1.00 93.50 78 ASN A CA 1
ATOM 633 C C .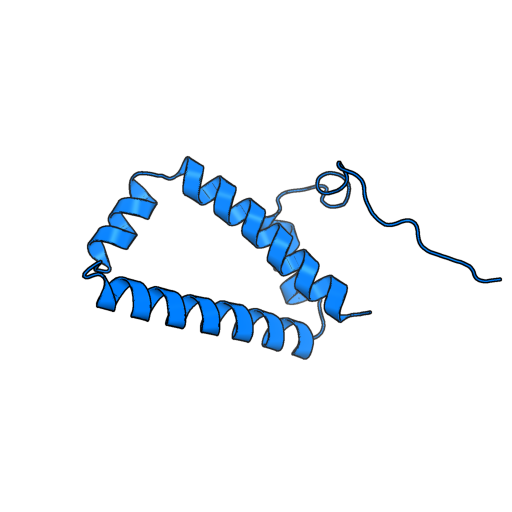 ASN A 1 78 ? -7.665 8.412 -4.928 1.00 93.50 78 ASN A C 1
ATOM 635 O O . ASN A 1 78 ? -6.625 8.473 -5.587 1.00 93.50 78 ASN A O 1
ATOM 639 N N . ALA A 1 79 ? -7.686 7.958 -3.671 1.00 94.88 79 ALA A N 1
ATOM 640 C CA . ALA A 1 79 ? -6.482 7.518 -2.974 1.00 94.88 79 ALA A CA 1
ATOM 641 C C . ALA A 1 79 ? -5.843 6.288 -3.643 1.00 94.88 79 ALA A C 1
ATOM 643 O O . ALA A 1 79 ? -4.618 6.211 -3.745 1.00 94.88 79 ALA A O 1
ATOM 644 N N . LEU A 1 80 ? -6.650 5.344 -4.140 1.00 95.69 80 LEU A N 1
ATOM 645 C CA . LEU A 1 80 ? -6.161 4.187 -4.892 1.00 95.69 80 LEU A CA 1
ATOM 646 C C . LEU A 1 80 ? -5.543 4.602 -6.229 1.00 95.69 80 LEU A C 1
ATOM 648 O O . LEU A 1 80 ? -4.471 4.105 -6.569 1.00 95.69 80 LEU A O 1
ATOM 652 N N . ASN A 1 81 ? -6.157 5.536 -6.957 1.00 94.19 81 ASN A N 1
ATOM 653 C CA . ASN A 1 81 ? -5.591 6.072 -8.197 1.00 94.19 81 ASN A CA 1
ATOM 654 C C . ASN A 1 81 ? -4.226 6.729 -7.961 1.00 94.19 81 ASN A C 1
ATOM 656 O O . ASN A 1 81 ?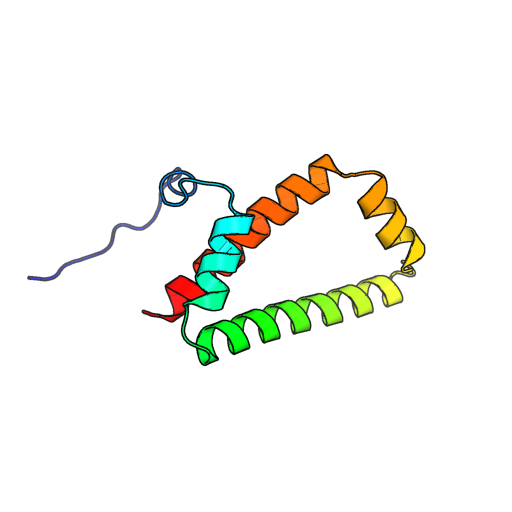 -3.261 6.415 -8.664 1.00 94.19 81 ASN A O 1
ATOM 660 N N . ASP A 1 82 ? -4.114 7.566 -6.929 1.00 94.25 82 ASP A N 1
ATOM 661 C CA . ASP A 1 82 ? -2.836 8.151 -6.521 1.00 94.25 82 ASP A CA 1
ATOM 662 C C . ASP A 1 82 ? -1.815 7.074 -6.140 1.00 94.25 82 ASP A C 1
ATOM 664 O O . ASP A 1 82 ? -0.633 7.181 -6.491 1.00 94.25 82 ASP A O 1
ATOM 668 N N . LYS A 1 83 ? -2.268 6.006 -5.473 1.00 95.56 83 LYS A N 1
ATOM 669 C CA . LYS A 1 83 ? -1.401 4.899 -5.075 1.00 95.56 83 LYS A CA 1
ATOM 670 C C . LYS A 1 83 ? -0.883 4.106 -6.271 1.00 95.56 83 LYS A C 1
ATOM 672 O O . LYS A 1 83 ? 0.305 3.791 -6.306 1.00 95.56 83 LYS A O 1
ATOM 677 N N . TYR A 1 84 ? -1.719 3.832 -7.272 1.00 95.25 84 TYR A N 1
ATOM 678 C CA . TYR A 1 84 ? -1.289 3.178 -8.510 1.00 95.25 84 TYR A CA 1
ATOM 679 C C . TYR A 1 84 ? -0.216 3.993 -9.239 1.00 95.25 84 TYR A C 1
ATOM 681 O O . TYR A 1 84 ? 0.769 3.424 -9.715 1.00 95.25 84 TYR A O 1
ATOM 689 N N . ILE A 1 85 ? -0.362 5.322 -9.274 1.00 92.06 85 ILE A N 1
ATOM 690 C CA . ILE A 1 85 ? 0.627 6.230 -9.872 1.00 92.06 85 ILE A CA 1
ATOM 691 C C . ILE A 1 85 ? 1.937 6.218 -9.072 1.00 92.06 85 ILE A C 1
ATOM 693 O O . ILE A 1 85 ? 3.010 6.147 -9.672 1.00 92.06 85 ILE A O 1
ATOM 697 N N . GLU A 1 86 ? 1.868 6.276 -7.737 1.00 92.69 86 GLU A N 1
ATOM 698 C CA . GLU A 1 86 ? 3.043 6.210 -6.849 1.00 92.69 86 GLU A CA 1
ATOM 699 C C . GLU A 1 86 ? 3.835 4.919 -7.078 1.00 92.69 86 GLU A C 1
ATOM 701 O O . GLU A 1 86 ? 5.015 4.981 -7.419 1.00 92.69 86 GLU A O 1
ATOM 706 N N . LEU A 1 87 ? 3.179 3.761 -6.948 1.00 93.81 87 LEU A N 1
ATOM 707 C CA . LEU A 1 87 ? 3.832 2.455 -7.067 1.00 93.81 87 LEU A CA 1
ATOM 708 C C . LEU A 1 87 ? 4.413 2.245 -8.470 1.00 93.81 87 LEU A C 1
ATOM 710 O O . LEU A 1 87 ? 5.533 1.764 -8.621 1.00 93.81 87 LEU A O 1
ATOM 714 N N . THR A 1 88 ? 3.680 2.671 -9.501 1.00 92.50 88 THR A N 1
ATOM 715 C CA . THR A 1 88 ? 4.188 2.679 -10.875 1.00 92.50 88 THR A CA 1
ATOM 716 C C . THR A 1 88 ? 5.464 3.508 -10.996 1.00 92.50 88 THR A C 1
ATOM 718 O O . THR A 1 88 ? 6.456 3.040 -11.554 1.00 92.50 88 THR A O 1
ATOM 721 N N . GLY A 1 89 ? 5.449 4.738 -10.475 1.00 90.19 89 GLY A N 1
ATOM 722 C CA . GLY A 1 89 ? 6.617 5.611 -10.495 1.00 90.19 89 GLY A CA 1
ATOM 723 C C . GLY A 1 89 ? 7.817 4.964 -9.807 1.00 90.19 89 GLY A C 1
ATOM 724 O O . GLY A 1 89 ? 8.919 5.018 -10.349 1.00 90.19 89 GLY A O 1
ATOM 725 N N . ASN A 1 90 ? 7.600 4.305 -8.668 1.00 90.56 90 ASN A N 1
ATOM 726 C CA . ASN A 1 90 ? 8.658 3.639 -7.911 1.00 90.56 90 ASN A CA 1
ATOM 727 C C . ASN A 1 90 ? 9.280 2.472 -8.694 1.00 90.56 90 ASN A C 1
ATOM 729 O O . ASN A 1 90 ? 10.503 2.410 -8.820 1.00 90.56 90 ASN A O 1
ATOM 733 N N . ILE A 1 91 ? 8.459 1.594 -9.284 1.00 89.88 91 ILE A N 1
ATOM 734 C CA . ILE A 1 91 ? 8.943 0.459 -10.091 1.00 89.88 91 ILE A CA 1
ATOM 735 C C . ILE A 1 91 ? 9.765 0.954 -11.287 1.00 89.88 91 ILE A C 1
ATOM 737 O O . ILE A 1 91 ? 10.835 0.415 -11.562 1.00 89.88 91 ILE A O 1
ATOM 741 N N . LEU A 1 92 ? 9.287 1.991 -11.983 1.00 86.56 92 LEU A N 1
ATOM 742 C CA . LEU A 1 92 ? 9.978 2.544 -13.148 1.00 86.56 92 LEU A CA 1
ATOM 743 C C . LEU A 1 92 ? 11.267 3.291 -12.776 1.00 86.56 92 LEU A C 1
ATOM 745 O O . LEU A 1 92 ? 12.246 3.190 -13.507 1.00 86.56 92 LEU A O 1
ATOM 749 N N . SER A 1 93 ? 11.280 4.012 -11.651 1.00 82.06 93 SER A N 1
ATOM 750 C CA . SER A 1 93 ? 12.446 4.800 -11.212 1.00 82.06 93 SER A CA 1
ATOM 751 C C . SER A 1 93 ? 13.582 3.920 -10.695 1.00 82.06 93 SER A C 1
ATOM 753 O O . SER A 1 93 ? 14.741 4.291 -10.814 1.00 82.06 93 SER A O 1
ATOM 755 N N . ASN A 1 94 ? 13.269 2.743 -10.150 1.00 69.19 94 ASN A N 1
ATOM 756 C CA . ASN A 1 94 ? 14.278 1.784 -9.693 1.00 69.19 94 ASN A CA 1
ATOM 757 C C . ASN A 1 94 ? 14.943 0.999 -10.849 1.00 69.19 94 ASN A C 1
ATOM 759 O O . ASN A 1 94 ? 15.792 0.147 -10.596 1.00 69.19 94 ASN A O 1
ATOM 763 N N . ASN A 1 95 ? 14.550 1.255 -12.104 1.00 58.12 95 ASN A N 1
ATOM 764 C CA . ASN A 1 95 ? 15.182 0.702 -13.306 1.00 58.12 95 ASN A CA 1
ATOM 765 C C . ASN A 1 95 ? 16.283 1.619 -13.891 1.00 58.12 95 ASN A C 1
ATOM 767 O O . ASN A 1 95 ? 16.892 1.260 -14.901 1.00 58.12 95 ASN A O 1
ATOM 771 N N . GLU A 1 96 ? 16.513 2.796 -13.294 1.00 44.72 96 GLU A N 1
ATOM 772 C CA . GLU A 1 96 ? 17.612 3.728 -13.618 1.00 44.72 96 GLU A CA 1
ATOM 773 C C . GLU A 1 96 ? 18.799 3.566 -12.656 1.00 44.72 96 GLU A C 1
ATOM 775 O O . GLU A 1 96 ? 19.952 3.675 -13.138 1.00 44.72 96 GLU A O 1
#

Sequence (96 aa):
MVIIIKFFKKGRKVEIFEGNPKDKFFDIIFHASKTLVENEIENLLMRAVALENLCEKAGIDETEIFNFIVENPDIMENALNDKYIELTGNILSNNE

InterPro domains:
  IPR018563 Protein of unknown function DUF2018 [PF09442] (17-96)
  IPR023126 HP0242-like superfamily [G3DSA:1.10.3350.10] (17-96)
  IPR023126 HP0242-like superfamily [SSF158752] (14-95)

Radius of gyration: 17.09 Å; chains: 1; bounding box: 47×33×43 Å

Organism: Campylobacter hominis (strain ATCC BAA-381 / DSM 21671 / CCUG 45161 / LMG 19568 / NCTC 13146 / CH001A) (NCBI:txid360107)

pLDDT: mean 82.94, std 22.04, range [30.17, 98.06]

Foldseek 3Di:
DDDDDDDDDDDPLPVVDDDQLVVVLVVCLVPFDPVLNVVLVVVVVVVVVVVQVVCVVVVNDPVNVVCCCVVPVVVVSVVVSVVSSVSSCSSVVVVD

Secondary structure (DSSP, 8-state):
---------S-TTSTT--S-HHHHHHHHHHHS-HHHHHHHHHHHHHHHHHHHHHHHHHT--HHHHHHHHHH-HHHHHHHHHHHHHHHHHHHHHTT-